Protein AF-A0A7S0M076-F1 (afdb_monomer_lite)

Sequence (117 aa):
MSSLTLKGEADPAGRFARTRRKDNRSEQKLCTSQLVAASRTPIVVTTEVSPIIEVLNMADYTHSVTSVVPVTEPIFQASPSSITIREFQPQTTIQVEILLRNNDNVARRVKILQPES

Organism: NCBI:txid233186

Foldseek 3Di:
DDDDDDDDDDDDDDDPPPPDPPPPPPPPPDDPVRVVVVPPDPPPPPVPPDDPPDDDDCVVPPPQPDWPDDPVDDQWDKVVPDDDDPPDDPPDDDDDDIDIDGPTPDDDDDDDDDDDD

Radius of gyration: 38.85 Å; chains: 1; bounding box: 90×46×102 Å

Structure (mmCIF, N/CA/C/O backbone):
data_AF-A0A7S0M076-F1
#
_entry.id   AF-A0A7S0M076-F1
#
loop_
_atom_site.group_PDB
_atom_site.id
_atom_site.type_symbol
_atom_site.label_atom_id
_atom_site.label_alt_id
_atom_site.label_comp_id
_atom_site.label_asym_id
_atom_site.label_entity_id
_atom_site.label_seq_id
_atom_site.pdbx_PDB_ins_code
_atom_site.Cartn_x
_atom_site.Cartn_y
_atom_site.Cartn_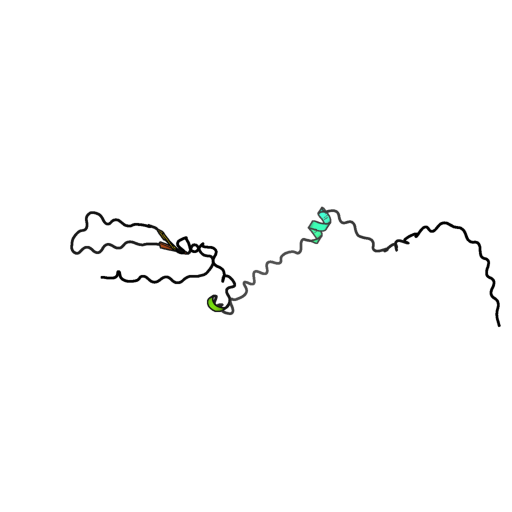z
_atom_site.occupancy
_atom_site.B_iso_or_equiv
_atom_site.auth_seq_id
_atom_site.auth_comp_id
_atom_site.auth_asym_id
_atom_site.auth_atom_id
_atom_site.pdbx_PDB_model_num
ATOM 1 N N . MET A 1 1 ? 63.904 6.483 -75.696 1.00 43.09 1 MET A N 1
ATOM 2 C CA . MET A 1 1 ? 64.743 5.398 -76.242 1.00 43.09 1 MET A CA 1
ATOM 3 C C . MET A 1 1 ? 64.848 4.304 -75.202 1.00 43.09 1 MET A C 1
ATOM 5 O O . MET A 1 1 ? 65.152 4.590 -74.053 1.00 43.09 1 MET A O 1
ATOM 9 N N . SER A 1 2 ? 64.471 3.099 -75.606 1.00 40.59 2 SER A N 1
ATOM 10 C CA . SER A 1 2 ? 64.303 1.905 -74.784 1.00 40.59 2 SER A CA 1
ATOM 11 C C . SER A 1 2 ? 65.634 1.303 -74.328 1.00 40.59 2 SER A C 1
ATOM 13 O O . SER A 1 2 ? 66.563 1.231 -75.123 1.00 40.59 2 SER A O 1
ATOM 15 N N . SER A 1 3 ? 65.680 0.734 -73.122 1.00 39.50 3 SER A N 1
ATOM 16 C CA . SER A 1 3 ? 66.241 -0.614 -72.958 1.00 39.50 3 SER A CA 1
ATOM 17 C C . SER A 1 3 ? 65.566 -1.317 -71.776 1.00 39.50 3 SER A C 1
ATOM 19 O O . SER A 1 3 ? 65.599 -0.852 -70.639 1.00 39.50 3 SER A O 1
ATOM 21 N N . LEU A 1 4 ? 64.865 -2.398 -72.110 1.00 41.50 4 LEU A N 1
ATOM 22 C CA . LEU A 1 4 ? 64.335 -3.416 -71.214 1.00 41.50 4 LEU A CA 1
ATOM 23 C C . LEU A 1 4 ? 65.387 -4.523 -71.156 1.00 41.50 4 LEU A C 1
ATOM 25 O O . LEU A 1 4 ? 65.764 -5.035 -72.208 1.00 41.50 4 LEU A O 1
ATOM 29 N N . THR A 1 5 ? 65.777 -4.947 -69.957 1.00 39.72 5 THR A N 1
ATOM 30 C CA . THR A 1 5 ? 66.433 -6.246 -69.773 1.00 39.72 5 THR A CA 1
ATOM 31 C C . THR A 1 5 ? 65.713 -6.990 -68.660 1.00 39.72 5 THR A C 1
ATOM 33 O O . THR A 1 5 ? 65.955 -6.771 -67.476 1.00 39.72 5 THR A O 1
ATOM 36 N N . LEU A 1 6 ? 64.786 -7.856 -69.067 1.00 41.91 6 LEU A N 1
ATOM 37 C CA . LEU A 1 6 ? 64.183 -8.883 -68.228 1.00 41.91 6 LEU A CA 1
ATOM 38 C C . LEU A 1 6 ? 65.147 -10.072 -68.169 1.00 41.91 6 LEU A C 1
ATOM 40 O O . LEU A 1 6 ? 65.449 -10.670 -69.200 1.00 41.91 6 LEU A O 1
ATOM 44 N N . LYS A 1 7 ? 65.595 -10.445 -66.968 1.00 39.56 7 LYS A N 1
ATOM 45 C CA . LYS A 1 7 ? 65.999 -11.824 -66.680 1.00 39.56 7 LYS A CA 1
ATOM 46 C C . LYS A 1 7 ? 64.915 -12.429 -65.806 1.00 39.56 7 LYS A C 1
ATOM 48 O O . LYS A 1 7 ? 64.757 -12.043 -64.652 1.00 39.56 7 LYS A O 1
ATOM 53 N N . GLY A 1 8 ? 64.127 -13.307 -66.413 1.00 43.91 8 GLY A N 1
ATOM 54 C CA . GLY A 1 8 ? 63.243 -14.198 -65.688 1.00 43.91 8 GLY A CA 1
ATOM 55 C C . GLY A 1 8 ? 64.049 -15.350 -65.108 1.00 43.91 8 GLY A C 1
ATOM 56 O O . GLY A 1 8 ? 64.889 -15.918 -65.798 1.00 43.91 8 GLY A O 1
ATOM 57 N N . GLU A 1 9 ? 63.742 -15.707 -63.870 1.00 34.38 9 GLU A N 1
ATOM 58 C CA . GLU A 1 9 ? 63.853 -17.082 -63.407 1.00 34.38 9 GLU A CA 1
ATOM 59 C C . GLU A 1 9 ? 62.637 -17.334 -62.518 1.00 34.38 9 GLU A C 1
ATOM 61 O O . GLU A 1 9 ? 62.405 -16.642 -61.525 1.00 34.38 9 GLU A O 1
ATOM 66 N N . ALA A 1 10 ? 61.776 -18.229 -62.993 1.00 46.75 10 ALA A N 1
ATOM 67 C CA . ALA A 1 10 ? 60.589 -18.675 -62.296 1.00 46.75 10 ALA A CA 1
ATOM 68 C C . ALA A 1 10 ? 61.005 -19.788 -61.338 1.00 46.75 10 ALA A C 1
ATOM 70 O O . ALA A 1 10 ? 61.480 -20.822 -61.796 1.00 46.75 10 ALA A O 1
ATOM 71 N N . ASP A 1 11 ? 60.777 -19.587 -60.041 1.00 47.72 11 ASP A N 1
ATOM 72 C CA . ASP A 1 11 ? 60.861 -20.661 -59.055 1.00 47.72 11 ASP A CA 1
ATOM 73 C C . ASP A 1 11 ? 59.469 -20.894 -58.430 1.00 47.72 11 ASP A C 1
ATOM 75 O O . ASP A 1 11 ? 58.846 -19.950 -57.921 1.00 47.72 11 ASP A O 1
ATOM 79 N N . PRO A 1 12 ? 58.916 -22.121 -58.511 1.00 55.38 12 PRO A N 1
ATOM 80 C CA . PRO A 1 12 ? 57.524 -22.409 -58.205 1.00 55.38 12 PRO A CA 1
ATOM 81 C C . PRO A 1 12 ? 57.366 -22.775 -56.729 1.00 55.38 12 PRO A C 1
ATOM 83 O O . P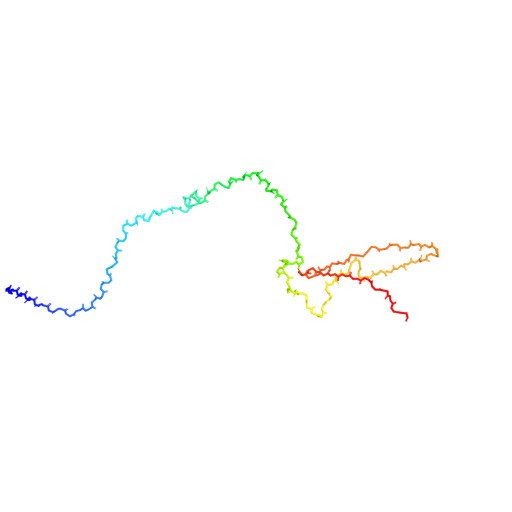RO A 1 12 ? 57.339 -23.940 -56.348 1.00 55.38 12 PRO A O 1
ATOM 86 N N . ALA A 1 13 ? 57.212 -21.777 -55.868 1.00 44.97 13 ALA A N 1
ATOM 87 C CA . ALA A 1 13 ? 56.697 -22.006 -54.523 1.00 44.97 13 ALA A CA 1
ATOM 88 C C . ALA A 1 13 ? 56.042 -20.733 -53.997 1.00 44.97 13 ALA A C 1
ATOM 90 O O . ALA A 1 13 ? 56.671 -19.896 -53.350 1.00 44.97 13 ALA A O 1
ATOM 91 N N . GLY A 1 14 ? 54.742 -20.600 -54.255 1.00 48.75 14 GLY A N 1
ATOM 92 C CA . GLY A 1 14 ? 53.899 -19.599 -53.616 1.00 48.75 14 GLY A CA 1
ATOM 93 C C . GLY A 1 14 ? 53.886 -19.791 -52.100 1.00 48.75 14 GLY A C 1
ATOM 94 O O . GLY A 1 14 ? 53.042 -20.497 -51.556 1.00 48.75 14 GLY A O 1
ATOM 95 N N . ARG A 1 15 ? 54.809 -19.135 -51.397 1.00 48.00 15 ARG A N 1
ATOM 96 C CA . ARG A 1 15 ? 54.669 -18.823 -49.977 1.00 48.00 15 ARG A CA 1
ATOM 97 C C . ARG A 1 15 ? 54.285 -17.358 -49.881 1.00 48.00 15 ARG A C 1
ATOM 99 O O . ARG A 1 15 ? 55.116 -16.476 -50.061 1.00 48.00 15 ARG A O 1
ATOM 106 N N . PHE A 1 16 ? 53.016 -17.105 -49.573 1.00 48.25 16 PHE A N 1
ATOM 107 C CA . PHE A 1 16 ? 52.556 -15.803 -49.104 1.00 48.25 16 PHE A CA 1
ATOM 108 C C . PHE A 1 16 ? 53.249 -15.490 -47.771 1.00 48.25 16 PHE A C 1
ATOM 110 O O . PHE A 1 16 ? 52.716 -15.747 -46.690 1.00 48.25 16 PHE A O 1
ATOM 117 N N . ALA A 1 17 ? 54.467 -14.960 -47.835 1.00 52.00 17 ALA A N 1
ATOM 118 C CA . ALA A 1 17 ? 55.133 -14.392 -46.682 1.00 52.00 17 ALA A CA 1
ATOM 119 C C . ALA A 1 17 ? 54.405 -13.089 -46.337 1.00 52.00 17 ALA A C 1
ATOM 121 O O . ALA A 1 17 ? 54.652 -12.042 -46.931 1.00 52.00 17 ALA A O 1
ATOM 122 N N . ARG A 1 18 ? 53.471 -13.152 -45.380 1.00 54.69 18 ARG A N 1
ATOM 123 C CA . ARG A 1 18 ? 52.974 -11.951 -44.706 1.00 54.69 18 ARG A CA 1
ATOM 124 C C . ARG A 1 18 ? 54.177 -11.279 -44.056 1.00 54.69 18 ARG A C 1
ATOM 126 O O . ARG A 1 18 ? 54.654 -11.731 -43.017 1.00 54.69 18 ARG A O 1
ATOM 133 N N . THR A 1 19 ? 54.676 -10.208 -44.657 1.00 53.78 19 THR A N 1
ATOM 134 C CA . THR A 1 19 ? 55.622 -9.323 -43.990 1.00 53.78 19 THR A CA 1
ATOM 135 C C . THR A 1 19 ? 54.869 -8.659 -42.838 1.00 53.78 19 THR A C 1
ATOM 137 O O . THR A 1 19 ? 54.085 -7.730 -43.024 1.00 53.78 19 THR A O 1
ATOM 140 N N . ARG A 1 20 ? 55.042 -9.172 -41.611 1.00 51.69 20 ARG A N 1
ATOM 141 C CA . ARG A 1 20 ? 54.662 -8.414 -40.413 1.00 51.69 20 ARG A CA 1
ATOM 142 C C . ARG A 1 20 ? 55.471 -7.122 -40.463 1.00 51.69 20 ARG A C 1
ATOM 144 O O . ARG A 1 20 ? 56.697 -7.170 -40.368 1.00 51.69 20 ARG A O 1
ATOM 151 N N . ARG A 1 21 ? 54.802 -5.976 -40.606 1.00 55.12 21 ARG A N 1
ATOM 152 C CA . ARG A 1 21 ? 55.430 -4.697 -40.270 1.00 55.12 21 ARG A CA 1
ATOM 153 C C . ARG A 1 21 ? 55.916 -4.813 -38.825 1.00 55.12 21 ARG A C 1
ATOM 155 O O . ARG A 1 21 ? 55.133 -5.134 -37.934 1.00 55.12 21 ARG A O 1
ATOM 162 N N . LYS A 1 22 ? 57.217 -4.619 -38.604 1.00 53.97 22 LYS A N 1
ATOM 163 C CA . LYS A 1 22 ? 57.744 -4.358 -37.265 1.00 53.97 22 LYS A CA 1
ATOM 164 C C . LYS A 1 22 ? 57.275 -2.955 -36.897 1.00 53.97 22 LYS A C 1
ATOM 166 O O . LYS A 1 22 ? 57.889 -1.977 -37.312 1.00 53.97 22 LYS A O 1
ATOM 171 N N . ASP A 1 23 ? 56.169 -2.862 -36.170 1.00 54.91 23 ASP A N 1
ATOM 172 C CA . ASP A 1 23 ? 55.851 -1.638 -35.449 1.00 54.91 23 ASP A CA 1
ATOM 173 C C . ASP A 1 23 ? 56.924 -1.462 -34.370 1.00 54.91 23 ASP A C 1
ATOM 175 O O . ASP A 1 23 ? 56.938 -2.161 -33.361 1.00 54.91 23 ASP A O 1
ATOM 179 N N . ASN A 1 24 ? 57.849 -0.525 -34.588 1.00 55.97 24 ASN A N 1
ATOM 180 C CA . ASN A 1 24 ? 58.804 -0.062 -33.578 1.00 55.97 24 ASN A CA 1
ATOM 181 C C . ASN A 1 24 ? 58.108 0.851 -32.551 1.00 55.97 24 ASN A C 1
ATOM 183 O O . ASN A 1 24 ? 58.629 1.898 -32.173 1.00 55.97 24 ASN A O 1
ATOM 187 N N . ARG A 1 25 ? 56.910 0.477 -32.0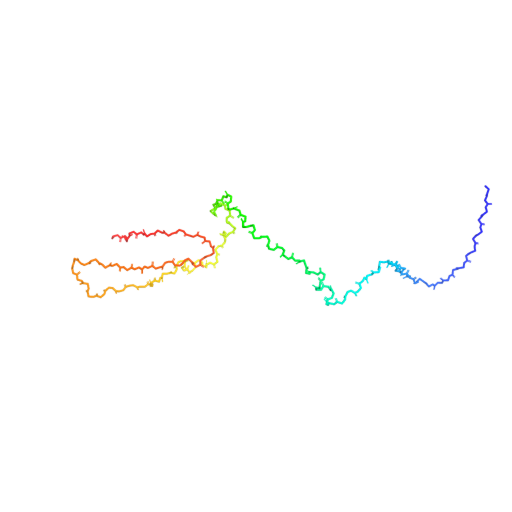97 1.00 58.91 25 ARG A N 1
ATOM 188 C CA . ARG A 1 25 ? 56.327 1.054 -30.892 1.00 58.91 25 ARG A CA 1
ATOM 189 C C . ARG A 1 25 ? 56.816 0.155 -29.769 1.00 58.91 25 ARG A C 1
ATOM 191 O O . ARG A 1 25 ? 56.394 -0.991 -29.667 1.00 58.91 25 ARG A O 1
ATOM 198 N N . SER A 1 26 ? 57.788 0.625 -28.995 1.00 57.81 26 SER A N 1
ATOM 199 C CA . SER A 1 26 ? 58.203 -0.060 -27.776 1.00 57.81 26 SER A CA 1
ATOM 200 C C . SER A 1 26 ? 56.995 -0.111 -26.842 1.00 57.81 26 SER A C 1
ATOM 202 O O . SER A 1 26 ? 56.737 0.844 -26.113 1.00 57.81 26 SER A O 1
ATOM 204 N N . GLU A 1 27 ? 56.210 -1.184 -26.913 1.00 62.25 27 GLU A N 1
ATOM 205 C CA . GLU A 1 27 ? 55.204 -1.498 -25.908 1.00 62.25 27 GLU A CA 1
ATOM 206 C C . GLU A 1 27 ? 55.954 -1.647 -24.588 1.00 62.25 27 GLU A C 1
ATOM 208 O O . GLU A 1 27 ? 56.633 -2.648 -24.343 1.00 62.25 27 GLU A O 1
ATOM 213 N N . GLN A 1 28 ? 55.909 -0.604 -23.761 1.00 67.31 28 GLN A N 1
ATOM 214 C CA . GLN A 1 28 ? 56.413 -0.678 -22.403 1.00 67.31 28 GLN A CA 1
ATOM 215 C C . GLN A 1 28 ? 55.577 -1.734 -21.684 1.00 67.31 28 GLN A C 1
ATOM 217 O O . GLN A 1 28 ? 54.426 -1.500 -21.322 1.00 67.31 28 GLN A O 1
ATOM 222 N N . LYS A 1 29 ? 56.149 -2.930 -21.527 1.00 71.56 29 LYS A N 1
ATOM 223 C CA . LYS A 1 29 ? 55.553 -4.006 -20.741 1.00 71.56 29 LYS A CA 1
ATOM 224 C C . LYS A 1 29 ? 55.619 -3.591 -19.281 1.00 71.56 29 LYS A C 1
ATOM 226 O O . LYS A 1 29 ? 56.616 -3.829 -18.605 1.00 71.56 29 LYS A O 1
ATOM 231 N N . LEU A 1 30 ? 54.576 -2.914 -18.825 1.00 76.88 30 LEU A N 1
ATOM 232 C CA . LEU A 1 30 ? 54.418 -2.590 -17.421 1.00 76.88 30 LEU A CA 1
ATOM 233 C C . LEU A 1 30 ? 54.060 -3.872 -16.676 1.00 76.88 30 LEU A C 1
ATOM 235 O O . LEU A 1 30 ? 53.172 -4.624 -17.082 1.00 76.88 30 LEU A O 1
ATOM 239 N N . CYS A 1 31 ? 54.758 -4.119 -15.575 1.00 81.50 31 CYS A N 1
ATOM 240 C CA . CYS A 1 31 ? 54.320 -5.125 -14.620 1.00 81.50 31 CYS A CA 1
ATOM 241 C C . CYS A 1 31 ? 52.973 -4.692 -14.021 1.00 81.50 31 CYS A C 1
ATOM 243 O O . CYS A 1 31 ? 52.694 -3.497 -13.903 1.00 81.50 31 CYS A O 1
ATOM 245 N N . THR A 1 32 ? 52.147 -5.648 -13.593 1.00 75.69 32 THR A N 1
ATOM 246 C CA . THR A 1 32 ? 50.846 -5.398 -12.952 1.00 75.69 32 THR A CA 1
ATOM 247 C C . THR A 1 32 ? 50.940 -4.357 -11.831 1.00 75.69 32 THR A C 1
ATOM 249 O O . THR A 1 32 ? 50.068 -3.501 -11.716 1.00 75.69 32 THR A O 1
ATOM 252 N N . SER A 1 33 ? 52.031 -4.357 -11.056 1.00 80.69 33 SER A N 1
ATOM 253 C CA . SER A 1 33 ? 52.279 -3.358 -10.006 1.00 80.69 33 SER A CA 1
ATOM 254 C C . SER A 1 33 ? 52.451 -1.932 -10.546 1.00 80.69 33 SER A C 1
ATOM 256 O O . SER A 1 33 ? 51.964 -0.982 -9.938 1.00 80.69 33 SER A O 1
ATOM 258 N N . GLN A 1 34 ? 53.097 -1.773 -11.702 1.00 80.19 34 GLN A N 1
ATOM 259 C CA . GLN A 1 34 ? 53.309 -0.481 -12.357 1.00 80.19 34 GLN A CA 1
ATOM 260 C C . GLN A 1 34 ? 52.032 0.021 -13.039 1.00 80.19 34 GLN A C 1
ATOM 262 O O . GLN A 1 34 ? 51.761 1.217 -13.014 1.00 80.19 34 GLN A O 1
ATOM 267 N N . LEU A 1 35 ? 51.220 -0.885 -13.591 1.00 76.25 35 LEU A N 1
ATOM 268 C CA . LEU A 1 35 ? 49.927 -0.545 -14.186 1.00 76.25 35 LEU A CA 1
ATOM 269 C C . LEU A 1 35 ? 48.940 -0.060 -13.113 1.00 76.25 35 LEU A C 1
ATOM 271 O O . LEU A 1 35 ? 48.300 0.969 -13.296 1.00 76.25 35 LEU A O 1
ATOM 275 N N . VAL A 1 36 ? 48.903 -0.730 -11.955 1.00 76.50 36 VAL A N 1
ATOM 276 C CA . VAL A 1 36 ? 48.108 -0.302 -10.789 1.00 76.50 36 VAL A CA 1
ATOM 277 C C . VAL A 1 36 ? 48.602 1.031 -10.222 1.00 76.50 36 VAL A C 1
ATOM 279 O O . VAL A 1 36 ? 47.796 1.843 -9.777 1.00 76.50 36 VAL A O 1
ATOM 282 N N . ALA A 1 37 ? 49.914 1.279 -10.221 1.00 74.44 37 ALA A N 1
ATOM 283 C CA . ALA A 1 37 ? 50.458 2.567 -9.797 1.00 74.44 37 ALA A CA 1
ATOM 284 C C . ALA A 1 37 ? 50.085 3.695 -10.775 1.00 74.44 37 ALA A C 1
ATOM 286 O O . ALA A 1 37 ? 49.718 4.779 -10.334 1.00 74.44 37 ALA A O 1
ATOM 287 N N . ALA A 1 38 ? 50.119 3.428 -12.084 1.00 73.06 38 ALA A N 1
ATOM 288 C CA . ALA A 1 38 ? 49.747 4.386 -13.123 1.00 73.06 38 ALA A CA 1
ATOM 289 C C . ALA A 1 38 ? 48.232 4.655 -13.194 1.00 73.06 38 ALA A C 1
ATOM 291 O O . ALA A 1 38 ? 47.825 5.749 -13.570 1.00 73.06 38 ALA A O 1
ATOM 292 N N . SER A 1 39 ? 47.390 3.686 -12.814 1.00 66.00 39 SER A N 1
ATOM 293 C CA . SER A 1 39 ? 45.928 3.836 -12.791 1.00 66.00 39 SER A CA 1
ATOM 294 C C . SER A 1 39 ? 45.400 4.539 -11.538 1.00 66.00 39 SER A C 1
ATOM 296 O O . SER A 1 39 ? 44.199 4.781 -11.435 1.00 66.00 39 SER A O 1
ATOM 298 N N . ARG A 1 40 ? 46.264 4.848 -10.564 1.00 65.56 40 ARG A N 1
ATOM 299 C CA . ARG A 1 40 ? 45.909 5.668 -9.403 1.00 65.56 40 ARG A CA 1
ATOM 300 C C . ARG A 1 40 ? 45.944 7.132 -9.811 1.00 65.56 40 ARG A C 1
ATOM 302 O O . ARG A 1 40 ? 46.872 7.862 -9.472 1.00 65.56 40 ARG A O 1
ATOM 309 N N . THR A 1 41 ? 44.916 7.581 -10.519 1.00 65.25 41 THR A N 1
ATOM 310 C CA . THR A 1 41 ? 44.580 8.998 -10.437 1.00 65.25 41 THR A CA 1
ATOM 311 C C . THR A 1 41 ? 44.187 9.266 -8.984 1.00 65.25 41 THR A C 1
ATOM 313 O O . THR A 1 41 ? 43.373 8.521 -8.428 1.00 65.25 41 THR A O 1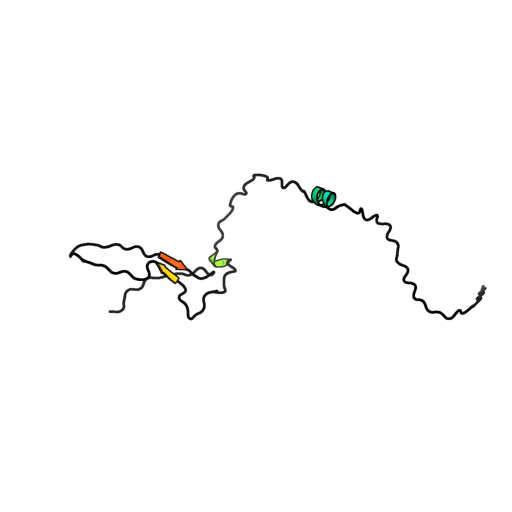
ATOM 316 N N . PRO A 1 42 ? 44.778 10.265 -8.306 1.00 61.03 42 PRO A N 1
ATOM 317 C CA . PRO A 1 42 ? 44.189 10.719 -7.064 1.00 61.03 42 PRO A CA 1
ATOM 318 C C . PRO A 1 42 ? 42.777 11.164 -7.431 1.00 61.03 42 PRO A C 1
ATOM 320 O O . PRO A 1 42 ? 42.599 12.089 -8.225 1.00 61.03 42 PRO A O 1
ATOM 323 N N . ILE A 1 43 ? 41.768 10.478 -6.896 1.00 62.09 43 ILE A N 1
ATOM 324 C CA . ILE A 1 43 ? 40.449 11.081 -6.794 1.00 62.09 43 ILE A CA 1
ATOM 325 C C . ILE A 1 43 ? 40.693 12.252 -5.854 1.00 62.09 43 ILE A C 1
ATOM 327 O O . ILE A 1 43 ? 40.776 12.082 -4.639 1.00 62.09 43 ILE A O 1
ATOM 331 N N . VAL A 1 44 ? 40.936 13.429 -6.427 1.00 59.91 44 VAL A N 1
ATOM 332 C CA . VAL A 1 44 ? 40.849 14.668 -5.678 1.00 59.91 44 VAL A CA 1
ATOM 333 C C . VAL A 1 44 ? 39.382 14.729 -5.306 1.00 59.91 44 VAL A C 1
ATOM 335 O O . VAL A 1 44 ? 38.537 15.078 -6.125 1.00 59.91 44 VAL A O 1
ATOM 338 N N . VAL A 1 45 ? 39.065 14.271 -4.097 1.00 61.78 45 VAL A N 1
ATOM 339 C CA . VAL A 1 45 ? 37.773 14.534 -3.484 1.00 61.78 45 VAL A CA 1
ATOM 340 C C . VAL A 1 45 ? 37.798 16.025 -3.196 1.00 61.78 45 VAL A C 1
ATOM 342 O O . VAL A 1 45 ? 38.170 16.469 -2.115 1.00 61.78 45 VAL A O 1
ATOM 345 N N . THR A 1 46 ? 37.512 16.822 -4.222 1.00 60.00 46 THR A N 1
ATOM 346 C CA . THR A 1 46 ? 37.087 18.194 -4.028 1.00 60.00 46 THR A CA 1
ATOM 347 C C . THR A 1 46 ? 35.785 18.066 -3.256 1.00 60.00 46 THR A C 1
ATOM 349 O O . THR A 1 46 ? 34.769 17.661 -3.819 1.00 60.00 46 THR A O 1
ATOM 352 N N . THR A 1 47 ? 35.820 18.335 -1.953 1.00 60.88 47 THR A N 1
ATOM 353 C CA . THR A 1 47 ? 34.645 18.425 -1.071 1.00 60.88 47 THR A CA 1
ATOM 354 C C . THR A 1 47 ? 33.793 19.653 -1.432 1.00 60.88 47 THR A C 1
ATOM 356 O O . THR A 1 47 ? 33.284 20.359 -0.574 1.00 60.88 47 THR A O 1
ATOM 359 N N . GLU A 1 48 ? 33.661 19.942 -2.721 1.00 65.75 48 GLU A N 1
ATOM 360 C CA . GLU A 1 48 ? 32.761 20.935 -3.272 1.00 65.75 48 GLU A CA 1
ATOM 361 C C . GLU A 1 48 ? 31.441 20.190 -3.464 1.00 65.75 48 GLU A C 1
ATOM 363 O O . GLU A 1 48 ? 31.163 19.615 -4.520 1.00 65.75 48 GLU A O 1
ATOM 368 N N . VAL A 1 49 ? 30.660 20.087 -2.385 1.00 71.25 49 VAL A N 1
ATOM 369 C CA . VAL A 1 49 ? 29.293 19.572 -2.474 1.00 71.25 49 VAL A CA 1
ATOM 370 C C . VAL A 1 49 ? 28.559 20.494 -3.440 1.00 71.25 49 VAL A C 1
ATOM 372 O O . VAL A 1 49 ? 28.301 21.654 -3.126 1.00 71.25 49 VAL A O 1
ATOM 375 N N . SER A 1 50 ? 28.291 20.002 -4.650 1.00 76.62 50 SER A N 1
ATOM 376 C CA . SER A 1 50 ? 27.610 20.790 -5.672 1.00 76.62 50 SER A CA 1
ATOM 377 C C . SER A 1 50 ? 26.238 21.211 -5.137 1.00 76.62 50 SER A C 1
ATOM 379 O O . SER A 1 50 ? 25.514 20.357 -4.613 1.00 76.62 50 SER A O 1
ATOM 381 N N . PRO A 1 51 ? 25.871 22.501 -5.221 1.00 80.81 51 PRO A N 1
ATOM 382 C CA . PRO A 1 51 ? 24.591 22.956 -4.705 1.00 80.81 51 PRO A CA 1
ATOM 383 C C . PRO A 1 51 ? 23.454 22.301 -5.495 1.00 80.81 51 PRO A C 1
ATOM 385 O O . PRO A 1 51 ? 23.528 22.174 -6.717 1.00 80.81 51 PRO A O 1
ATOM 388 N N . ILE A 1 52 ? 22.393 21.888 -4.799 1.00 85.12 52 ILE A N 1
ATOM 389 C CA . ILE A 1 52 ? 21.162 21.409 -5.439 1.00 85.12 52 ILE A CA 1
ATOM 390 C C . ILE A 1 52 ? 20.522 22.614 -6.140 1.00 85.12 52 ILE A C 1
ATOM 392 O O . ILE A 1 52 ? 20.069 23.541 -5.473 1.00 85.12 52 ILE A O 1
ATOM 396 N N . ILE A 1 53 ? 20.529 22.618 -7.475 1.00 85.50 53 ILE A N 1
ATOM 397 C CA . ILE A 1 53 ? 20.068 23.756 -8.292 1.00 85.50 53 ILE A CA 1
ATOM 398 C C . ILE A 1 53 ? 18.537 23.763 -8.401 1.00 85.50 53 ILE A C 1
ATOM 400 O O . ILE A 1 53 ? 17.916 24.818 -8.314 1.00 85.50 53 ILE A O 1
ATOM 404 N N . GLU A 1 54 ? 17.922 22.586 -8.548 1.00 84.56 54 GLU A N 1
ATOM 405 C CA . GLU A 1 54 ? 16.472 22.421 -8.664 1.00 84.56 54 GLU A CA 1
ATOM 406 C C . GLU A 1 54 ? 16.018 21.013 -8.248 1.00 84.56 54 GLU A C 1
ATOM 408 O O . GLU A 1 54 ? 16.809 20.067 -8.212 1.00 84.56 54 GLU A O 1
ATOM 413 N N . VAL A 1 55 ? 14.730 20.875 -7.915 1.00 84.44 55 VAL A N 1
ATOM 414 C CA . VAL A 1 55 ? 14.103 19.586 -7.587 1.00 84.44 55 VAL A CA 1
ATOM 415 C C . VAL A 1 55 ? 13.483 19.002 -8.855 1.00 84.44 55 VAL A C 1
ATOM 417 O O . VAL A 1 55 ? 12.629 19.630 -9.476 1.00 84.44 55 VAL A O 1
ATOM 420 N N . LEU A 1 56 ? 13.880 17.782 -9.222 1.00 82.38 56 LEU A N 1
ATOM 421 C CA . LEU A 1 56 ? 13.333 17.075 -10.380 1.00 82.38 56 LEU A CA 1
ATOM 422 C C . LEU A 1 56 ? 11.983 16.425 -10.040 1.00 82.38 56 LEU A C 1
ATOM 424 O O . LEU A 1 56 ? 11.887 15.633 -9.099 1.00 82.38 56 LEU A O 1
ATOM 428 N N . ASN A 1 57 ? 10.945 16.702 -10.834 1.00 81.12 57 ASN A N 1
ATOM 429 C CA . ASN A 1 57 ? 9.670 16.000 -10.705 1.00 81.12 57 ASN A CA 1
ATOM 430 C C . ASN A 1 57 ? 9.782 14.573 -11.254 1.00 81.12 57 ASN A C 1
ATOM 432 O O . ASN A 1 57 ? 9.667 14.344 -12.456 1.00 81.12 57 ASN A O 1
ATOM 436 N N . MET A 1 58 ? 9.942 13.582 -10.379 1.00 76.75 58 MET A N 1
ATOM 437 C CA . MET A 1 58 ? 10.093 12.200 -10.833 1.00 76.75 58 MET A CA 1
ATOM 438 C C . MET A 1 58 ? 8.872 11.616 -11.549 1.00 76.75 58 MET A C 1
ATOM 440 O O . MET A 1 58 ? 9.018 10.592 -12.214 1.00 76.75 58 MET A O 1
ATOM 444 N N . ALA A 1 59 ? 7.695 12.243 -11.457 1.00 71.56 59 ALA A N 1
ATOM 445 C CA . ALA A 1 59 ? 6.534 11.809 -12.230 1.00 71.56 59 ALA A CA 1
ATOM 446 C C . ALA A 1 59 ? 6.765 11.927 -13.747 1.00 71.56 59 ALA A C 1
ATOM 448 O O . ALA A 1 59 ? 6.268 11.088 -14.493 1.00 71.56 59 ALA A O 1
ATOM 449 N N . ASP A 1 60 ? 7.554 12.914 -14.181 1.00 75.19 60 ASP A N 1
ATOM 450 C CA . ASP A 1 60 ? 7.759 13.219 -15.602 1.00 75.19 60 ASP A CA 1
ATOM 451 C C . ASP A 1 60 ? 9.002 12.518 -16.183 1.00 75.19 60 ASP A C 1
ATOM 453 O O . ASP A 1 60 ? 9.100 12.324 -17.392 1.00 75.19 60 ASP A O 1
ATOM 457 N N . TYR A 1 61 ? 9.946 12.112 -15.323 1.00 74.88 61 TYR A N 1
ATOM 458 C CA . TYR A 1 61 ? 11.282 11.650 -15.731 1.00 74.88 61 TYR A CA 1
ATOM 459 C C . TYR A 1 61 ? 11.647 10.236 -15.258 1.00 74.88 61 TYR A C 1
ATOM 461 O O . TYR A 1 61 ? 12.771 9.783 -15.473 1.00 74.88 61 TYR A O 1
ATOM 469 N N . THR A 1 62 ? 10.743 9.515 -14.590 1.00 77.88 62 THR A N 1
ATOM 470 C CA . THR A 1 62 ? 11.037 8.144 -14.153 1.00 77.88 62 THR A CA 1
ATOM 471 C C . THR A 1 62 ? 11.028 7.161 -15.325 1.00 77.88 62 THR A C 1
ATOM 473 O O . THR A 1 62 ? 10.073 7.079 -16.093 1.00 77.88 62 THR A O 1
ATOM 476 N N . HIS A 1 63 ? 12.083 6.352 -15.431 1.00 79.00 63 HIS A N 1
ATOM 477 C CA . HIS A 1 63 ? 12.131 5.212 -16.352 1.00 79.00 63 HIS A CA 1
ATOM 478 C C . HIS A 1 63 ? 11.496 3.942 -15.761 1.00 79.00 63 HIS A C 1
ATOM 480 O O . HIS A 1 63 ? 11.358 2.938 -16.460 1.00 79.00 63 HIS A O 1
ATOM 486 N N . SER A 1 64 ? 11.081 3.969 -14.489 1.00 80.06 64 SER A N 1
ATOM 487 C CA . SER A 1 64 ? 10.366 2.866 -13.839 1.00 80.06 64 SER A CA 1
ATOM 488 C C . SER A 1 64 ? 8.896 2.873 -14.260 1.00 80.06 64 SER A C 1
ATOM 490 O O . SER A 1 64 ? 8.022 3.253 -13.485 1.00 80.06 64 SER A O 1
ATOM 492 N N . VAL A 1 65 ? 8.634 2.487 -15.509 1.00 83.56 65 VAL A N 1
ATOM 493 C CA . VAL A 1 65 ? 7.280 2.362 -16.084 1.00 83.56 65 VAL A CA 1
ATOM 494 C C . VAL A 1 65 ? 6.754 0.926 -16.065 1.00 83.56 65 VAL A C 1
ATOM 496 O O . VAL A 1 65 ? 5.545 0.710 -16.139 1.00 83.56 65 VAL A O 1
ATOM 499 N N . THR A 1 66 ? 7.644 -0.059 -15.938 1.00 88.81 66 THR A N 1
ATOM 500 C CA . THR A 1 66 ? 7.287 -1.480 -15.970 1.00 88.81 66 THR A CA 1
ATOM 501 C C . THR A 1 66 ? 7.195 -2.038 -14.563 1.00 88.81 66 THR A C 1
ATOM 503 O O . THR A 1 66 ? 8.201 -2.077 -13.855 1.00 88.81 66 THR A O 1
ATOM 506 N N . SER A 1 67 ? 6.004 -2.516 -14.206 1.00 91.50 67 SER A N 1
ATOM 507 C CA . SER A 1 67 ? 5.752 -3.180 -12.930 1.00 91.50 67 SER A CA 1
ATOM 508 C C . SER A 1 67 ? 6.430 -4.543 -12.852 1.00 91.50 67 SER A C 1
ATOM 510 O O . SER A 1 67 ? 6.418 -5.305 -13.819 1.00 91.50 67 SER A O 1
ATOM 512 N N . VAL A 1 68 ? 6.988 -4.851 -11.685 1.00 94.19 68 VAL A N 1
ATOM 513 C CA . VAL A 1 68 ? 7.585 -6.160 -11.375 1.00 94.19 68 VAL A CA 1
ATOM 514 C C . VAL A 1 68 ? 6.606 -7.106 -10.684 1.00 94.19 68 VAL A C 1
ATOM 516 O O . VAL A 1 68 ? 6.845 -8.310 -10.655 1.00 94.19 68 VAL A O 1
ATOM 519 N N . VAL A 1 69 ? 5.508 -6.577 -10.138 1.00 94.69 69 VAL A N 1
ATOM 520 C CA . VAL A 1 69 ? 4.505 -7.363 -9.411 1.00 94.69 69 VAL A CA 1
ATOM 521 C C . VAL A 1 69 ? 3.541 -8.022 -10.408 1.00 94.69 69 VAL A C 1
ATOM 523 O O . VAL A 1 69 ? 2.936 -7.314 -11.221 1.00 94.69 69 VAL A O 1
ATOM 526 N N . PRO A 1 70 ? 3.359 -9.356 -10.366 1.00 94.81 70 PRO A N 1
ATOM 527 C CA . PRO A 1 70 ? 2.367 -10.044 -11.186 1.00 94.81 70 PRO A CA 1
ATOM 528 C C . PRO A 1 70 ? 0.940 -9.559 -10.908 1.00 94.81 70 PRO A C 1
ATOM 530 O O . PRO A 1 70 ? 0.583 -9.253 -9.776 1.00 94.81 70 PRO A O 1
ATOM 533 N N . VAL A 1 71 ? 0.075 -9.583 -11.926 1.00 91.31 71 VAL A N 1
ATOM 534 C CA . VAL A 1 71 ? -1.342 -9.169 -11.798 1.00 91.31 71 VAL A CA 1
ATOM 535 C C . VAL A 1 71 ? -2.116 -10.021 -10.782 1.00 91.31 71 VAL A C 1
ATOM 537 O O . VAL A 1 71 ? -3.103 -9.569 -10.210 1.00 91.31 71 VAL A O 1
ATOM 540 N N . THR A 1 72 ? -1.674 -11.256 -10.550 1.00 95.75 72 THR A N 1
ATOM 541 C CA . THR A 1 72 ? -2.277 -12.189 -9.590 1.00 95.75 72 THR A CA 1
ATOM 542 C C . THR A 1 72 ? -1.939 -11.873 -8.135 1.00 95.75 72 THR A C 1
ATOM 544 O O . THR A 1 72 ? -2.516 -12.484 -7.239 1.00 95.75 72 THR A O 1
ATOM 547 N N . GLU A 1 73 ? -1.000 -10.960 -7.886 1.00 93.31 73 GLU A N 1
ATOM 548 C CA . GLU A 1 73 ? -0.486 -10.649 -6.557 1.00 93.31 73 GLU A CA 1
ATOM 549 C C . GLU A 1 73 ? -0.853 -9.223 -6.120 1.00 93.31 73 GLU A C 1
ATOM 551 O O . GLU A 1 73 ? -0.984 -8.313 -6.945 1.00 93.31 73 GLU A O 1
ATOM 556 N N . PRO A 1 74 ? -1.023 -8.988 -4.806 1.00 92.69 74 PRO A N 1
ATOM 557 C CA . PRO A 1 74 ? -1.317 -7.659 -4.300 1.00 92.69 74 PRO A CA 1
ATOM 558 C C . PRO A 1 74 ? -0.104 -6.729 -4.444 1.00 92.69 74 PRO A C 1
ATOM 560 O O . PRO A 1 74 ? 0.987 -7.002 -3.944 1.00 92.69 74 PRO A O 1
ATOM 563 N N . ILE A 1 75 ? -0.328 -5.566 -5.061 1.00 94.88 75 ILE A N 1
ATOM 564 C CA . ILE A 1 75 ? 0.692 -4.516 -5.236 1.00 94.88 75 ILE A CA 1
ATOM 565 C C . ILE A 1 75 ? 1.129 -3.914 -3.893 1.00 94.88 75 ILE A C 1
ATOM 567 O O . ILE A 1 75 ? 2.289 -3.537 -3.727 1.00 94.88 75 ILE A O 1
ATOM 571 N N . PHE A 1 76 ? 0.208 -3.825 -2.930 1.00 95.56 76 PHE A N 1
ATOM 572 C CA . PHE A 1 76 ? 0.486 -3.312 -1.593 1.00 95.56 76 PHE A CA 1
ATOM 573 C C . PHE A 1 76 ? 0.377 -4.415 -0.547 1.00 95.56 76 PHE A C 1
ATOM 575 O O . PHE A 1 76 ? -0.636 -5.108 -0.471 1.00 95.56 76 PHE A O 1
ATOM 582 N N . GLN A 1 77 ? 1.393 -4.525 0.303 1.00 95.06 77 GLN A N 1
ATOM 583 C CA . GLN A 1 77 ? 1.382 -5.397 1.470 1.00 95.06 77 GLN A CA 1
ATOM 584 C C . GLN A 1 77 ? 1.024 -4.596 2.722 1.00 95.06 77 GLN A C 1
ATOM 586 O O . GLN A 1 77 ? 1.730 -3.654 3.089 1.00 95.06 77 GLN A O 1
ATOM 591 N N . ALA A 1 78 ? -0.070 -4.981 3.380 1.00 95.31 78 ALA A N 1
ATOM 592 C CA . ALA A 1 78 ? -0.499 -4.389 4.641 1.00 95.31 78 ALA A CA 1
ATOM 593 C C . ALA A 1 78 ? 0.210 -5.040 5.837 1.00 95.31 78 ALA A C 1
ATOM 595 O O . ALA A 1 78 ? 0.337 -6.265 5.900 1.00 95.31 78 ALA A O 1
ATOM 596 N N . SER A 1 79 ? 0.632 -4.221 6.799 1.00 95.81 79 SER A N 1
ATOM 597 C CA . SER A 1 79 ? 1.197 -4.668 8.071 1.00 95.81 79 SER A CA 1
ATOM 598 C C . SER A 1 79 ? 0.654 -3.813 9.224 1.00 95.81 79 SER A C 1
ATOM 600 O O . SER A 1 79 ? 0.968 -2.623 9.273 1.00 95.81 79 SER A O 1
ATOM 602 N N . PRO A 1 80 ? -0.120 -4.388 10.162 1.00 96.00 80 PRO A N 1
ATOM 603 C CA . PRO A 1 80 ? -0.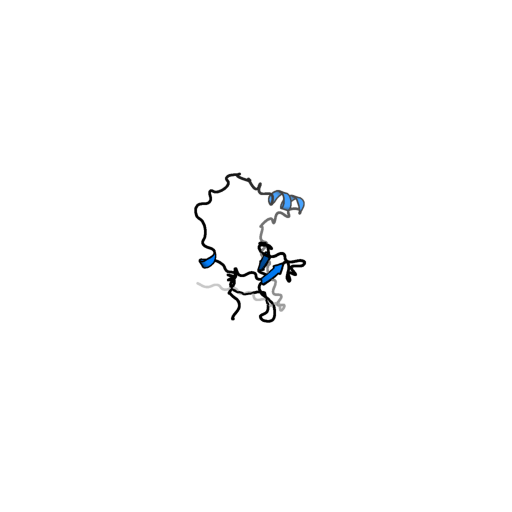621 -5.766 10.156 1.00 96.00 80 PRO A CA 1
ATOM 604 C C . PRO A 1 80 ? -1.649 -5.999 9.034 1.00 96.00 80 PRO A C 1
ATOM 606 O O . PRO A 1 80 ? -2.351 -5.082 8.617 1.00 96.00 80 PRO A O 1
ATOM 609 N N . SER A 1 81 ? -1.753 -7.237 8.545 1.00 93.00 81 SER A N 1
ATOM 610 C CA . SER A 1 81 ? -2.711 -7.601 7.487 1.00 93.00 81 SER A CA 1
ATOM 611 C C . SER A 1 81 ? -4.142 -7.789 7.996 1.00 93.00 81 SER A C 1
ATOM 613 O O . SER A 1 81 ? -5.089 -7.718 7.219 1.00 93.00 81 SER A O 1
ATOM 615 N N . SER A 1 82 ? -4.312 -8.029 9.298 1.00 93.81 82 SER A N 1
ATOM 616 C CA . SER A 1 82 ? -5.615 -8.130 9.951 1.00 93.81 82 SER A CA 1
ATOM 617 C C . SER A 1 82 ? -5.545 -7.544 11.354 1.00 93.81 82 SER A C 1
ATOM 619 O O . SER A 1 82 ? -4.517 -7.627 12.028 1.00 93.81 82 SER A O 1
ATOM 621 N N . ILE A 1 83 ? -6.647 -6.935 11.785 1.00 93.00 83 ILE A N 1
ATOM 622 C CA . ILE A 1 83 ? -6.778 -6.317 13.101 1.00 93.00 83 ILE A CA 1
ATOM 623 C C . ILE A 1 83 ? -8.028 -6.888 13.750 1.00 93.00 83 ILE A C 1
ATOM 625 O O . ILE A 1 83 ? -9.099 -6.908 13.151 1.00 93.00 83 ILE A O 1
ATOM 629 N N . THR A 1 84 ? -7.889 -7.353 14.988 1.00 94.38 84 THR A N 1
ATOM 630 C CA . THR A 1 84 ? -9.017 -7.773 15.821 1.00 94.38 84 THR A CA 1
ATOM 631 C C . THR A 1 84 ? -9.056 -6.891 17.053 1.00 94.38 84 THR A C 1
ATOM 633 O O . THR A 1 84 ? -8.132 -6.914 17.863 1.00 94.38 84 THR A O 1
ATOM 636 N N . ILE A 1 85 ? -10.135 -6.131 17.203 1.00 92.50 85 ILE A N 1
ATOM 637 C CA . ILE A 1 85 ? -10.389 -5.340 18.403 1.00 92.50 85 ILE A CA 1
ATOM 638 C C . ILE A 1 85 ? -11.133 -6.236 19.392 1.00 92.50 85 ILE A C 1
ATOM 640 O O . ILE A 1 85 ? -12.255 -6.663 19.127 1.00 92.50 85 ILE A O 1
ATOM 644 N N . ARG A 1 86 ? -10.493 -6.551 20.520 1.00 92.88 86 ARG A N 1
ATOM 645 C CA . ARG A 1 86 ? -11.113 -7.293 21.627 1.00 92.88 86 ARG A CA 1
ATOM 646 C C . ARG A 1 86 ? -11.600 -6.312 22.688 1.00 92.88 86 ARG A C 1
ATOM 648 O O . ARG A 1 86 ? -11.041 -5.229 22.811 1.00 92.88 86 ARG A O 1
ATOM 655 N N . GLU A 1 87 ? -12.626 -6.715 23.436 1.00 90.38 87 GLU A N 1
ATOM 656 C CA . GLU A 1 87 ? -13.113 -5.978 24.616 1.00 90.38 87 GLU A CA 1
ATOM 657 C C . GLU A 1 87 ? -13.492 -4.517 24.325 1.00 90.38 87 GLU A C 1
ATOM 659 O O . GLU A 1 87 ? -13.194 -3.608 25.097 1.00 90.38 87 GLU A O 1
ATOM 664 N N . PHE A 1 88 ? -14.170 -4.287 23.197 1.00 90.12 88 PHE A N 1
ATOM 665 C CA . PHE A 1 88 ? -14.646 -2.957 22.832 1.00 90.12 88 PHE A CA 1
ATOM 666 C C . PHE A 1 88 ? -15.541 -2.365 23.930 1.00 90.12 88 PHE A C 1
ATOM 668 O O . PHE A 1 88 ? -16.541 -2.970 24.323 1.00 90.12 88 PHE A O 1
ATOM 675 N N . GLN A 1 89 ? -15.191 -1.162 24.383 1.00 93.38 89 GLN A N 1
ATOM 676 C CA . GLN A 1 89 ? -15.982 -0.388 25.332 1.00 93.38 89 GLN A CA 1
ATOM 677 C C . GLN A 1 89 ? -16.731 0.734 24.604 1.00 93.38 89 GLN A C 1
ATOM 679 O O . GLN A 1 89 ? -16.136 1.421 23.764 1.00 93.38 89 GLN A O 1
ATOM 684 N N . PRO A 1 90 ? -18.018 0.970 24.924 1.00 92.94 90 PRO A N 1
ATOM 685 C CA . PRO A 1 90 ? -18.766 2.088 24.366 1.00 92.94 90 PRO A CA 1
ATOM 686 C C . PRO A 1 90 ? -18.037 3.420 24.563 1.00 92.94 90 PRO A C 1
ATOM 688 O O . PRO A 1 90 ? -17.343 3.621 25.557 1.00 92.94 90 PRO A O 1
ATOM 691 N N . GLN A 1 91 ? -18.212 4.337 23.608 1.00 92.25 91 GLN A N 1
ATOM 692 C CA . GLN A 1 91 ? -17.642 5.693 23.651 1.00 92.25 91 GLN A CA 1
ATOM 693 C C . GLN A 1 91 ? -16.101 5.750 23.698 1.00 92.25 91 GLN A C 1
ATOM 695 O O . GLN A 1 91 ? -15.536 6.802 23.989 1.00 92.25 91 GLN A O 1
ATOM 700 N N . THR A 1 92 ? -15.414 4.652 23.365 1.00 92.44 92 THR A N 1
ATOM 701 C CA . THR A 1 92 ? -13.949 4.607 23.294 1.00 92.44 92 THR A CA 1
ATOM 702 C C . THR A 1 92 ? -13.479 4.636 21.844 1.00 92.44 92 THR A C 1
ATOM 704 O O . THR A 1 92 ? -13.896 3.818 21.024 1.00 92.44 92 THR A O 1
ATOM 707 N N . THR A 1 93 ? -12.576 5.564 21.525 1.00 92.25 93 THR A N 1
ATOM 708 C CA . THR A 1 93 ? -11.926 5.632 20.212 1.00 92.25 93 THR A CA 1
ATOM 709 C C . THR A 1 93 ? -10.675 4.767 20.217 1.00 92.25 93 THR A C 1
ATOM 711 O O . THR A 1 93 ? -9.765 4.995 21.011 1.00 92.25 93 THR A O 1
ATOM 714 N N . ILE A 1 94 ? -10.607 3.803 19.302 1.00 93.06 94 ILE A N 1
ATOM 715 C CA . ILE A 1 94 ? -9.446 2.927 19.133 1.00 93.06 94 ILE A CA 1
ATOM 716 C C . ILE A 1 94 ? -8.743 3.325 17.841 1.00 93.06 94 ILE A C 1
ATOM 718 O O . ILE A 1 94 ? -9.354 3.338 16.774 1.00 93.06 94 ILE A O 1
ATOM 722 N N . GLN A 1 95 ? -7.462 3.666 17.947 1.00 93.06 95 GLN A N 1
ATOM 723 C CA . GLN A 1 95 ? -6.619 4.003 16.806 1.00 93.06 95 GLN A CA 1
ATOM 724 C C . GLN A 1 95 ? -5.642 2.860 16.558 1.00 93.06 95 GLN A C 1
ATOM 726 O O . GLN A 1 95 ? -4.986 2.389 17.486 1.00 93.06 95 GLN A O 1
ATOM 731 N N . VAL A 1 96 ? -5.557 2.413 15.306 1.00 92.44 96 VAL A N 1
ATOM 732 C CA . VAL A 1 96 ? -4.617 1.375 14.884 1.00 92.44 96 VAL A CA 1
ATOM 733 C C . VAL A 1 96 ? -3.887 1.861 13.646 1.00 92.44 96 VAL A C 1
ATOM 735 O O . VAL A 1 96 ? -4.512 2.304 12.683 1.00 92.44 96 VAL A O 1
ATOM 738 N N . GLU A 1 97 ? -2.563 1.783 13.684 1.00 94.62 97 GLU A N 1
ATOM 739 C CA . GLU A 1 97 ? -1.710 2.129 12.557 1.00 94.62 97 GLU A CA 1
ATOM 740 C C . GLU A 1 97 ? -1.539 0.918 11.633 1.00 94.62 97 GLU A C 1
ATOM 742 O O . GLU A 1 97 ? -1.298 -0.202 12.087 1.00 94.62 97 GLU A O 1
ATOM 747 N N . ILE A 1 98 ? -1.670 1.149 10.327 1.00 94.38 98 ILE A N 1
ATOM 748 C CA . ILE A 1 98 ? -1.455 0.139 9.290 1.00 94.38 98 ILE A CA 1
ATOM 749 C C . ILE A 1 98 ? -0.453 0.702 8.295 1.00 94.38 98 ILE A C 1
ATOM 751 O O . ILE A 1 98 ? -0.674 1.762 7.707 1.00 94.38 98 ILE A O 1
ATOM 755 N N . LEU A 1 99 ? 0.627 -0.037 8.065 1.00 95.06 99 LEU A N 1
ATOM 756 C CA . LEU A 1 99 ? 1.615 0.289 7.052 1.00 95.06 99 LEU A CA 1
ATOM 757 C C . LEU A 1 99 ? 1.247 -0.396 5.737 1.00 95.06 99 LEU A C 1
ATOM 759 O O . LEU A 1 99 ? 0.935 -1.585 5.720 1.00 95.06 99 LEU A O 1
ATOM 763 N N . LEU A 1 100 ? 1.325 0.344 4.631 1.00 95.38 100 LEU A N 1
ATOM 764 C CA . LEU A 1 100 ? 1.095 -0.171 3.280 1.00 95.38 100 LEU A CA 1
ATOM 765 C C . LEU A 1 100 ? 2.395 -0.100 2.479 1.00 95.38 100 LEU A C 1
ATOM 767 O O . LEU A 1 100 ? 2.804 0.968 2.017 1.00 95.38 100 LEU A O 1
ATOM 771 N N . ARG A 1 101 ? 3.063 -1.242 2.308 1.00 95.12 101 ARG A N 1
ATOM 772 C CA . ARG A 1 101 ? 4.304 -1.329 1.536 1.00 95.12 101 ARG A CA 1
ATOM 773 C C . ARG A 1 101 ? 3.991 -1.552 0.061 1.00 95.12 101 ARG A C 1
ATOM 775 O O . ARG A 1 101 ? 3.373 -2.549 -0.283 1.00 95.12 101 ARG A O 1
ATOM 782 N N . ASN A 1 102 ? 4.446 -0.647 -0.803 1.00 94.94 102 ASN A N 1
ATOM 783 C CA . ASN A 1 102 ? 4.467 -0.886 -2.247 1.00 94.94 102 ASN A CA 1
ATOM 784 C C . ASN A 1 102 ? 5.524 -1.953 -2.573 1.00 94.94 102 ASN A C 1
ATOM 786 O O . ASN A 1 102 ? 6.708 -1.722 -2.311 1.00 94.94 102 ASN A O 1
ATOM 790 N N . ASN A 1 103 ? 5.094 -3.083 -3.133 1.00 95.00 103 ASN A N 1
ATOM 791 C CA . ASN A 1 103 ? 5.962 -4.179 -3.577 1.00 95.00 103 ASN A CA 1
ATOM 792 C C . ASN A 1 103 ? 6.504 -3.969 -4.999 1.00 95.00 103 ASN A C 1
ATOM 794 O O . ASN A 1 103 ? 7.277 -4.783 -5.498 1.00 95.00 103 ASN A O 1
ATOM 798 N N . ASP A 1 104 ? 6.095 -2.884 -5.653 1.00 93.75 104 ASP A N 1
ATOM 799 C CA . ASP A 1 104 ? 6.475 -2.551 -7.017 1.00 93.75 104 ASP A CA 1
ATOM 800 C C . ASP A 1 104 ? 7.672 -1.589 -7.082 1.00 93.75 104 ASP A C 1
ATOM 802 O O . ASP A 1 104 ? 7.989 -0.872 -6.129 1.00 93.75 104 ASP A O 1
ATOM 806 N N . ASN A 1 105 ? 8.319 -1.534 -8.246 1.00 91.19 105 ASN A N 1
ATOM 807 C CA . ASN A 1 105 ? 9.363 -0.552 -8.568 1.00 91.19 105 ASN A CA 1
ATOM 808 C C . ASN A 1 105 ? 8.785 0.779 -9.097 1.00 91.19 105 ASN A C 1
ATOM 810 O O . ASN A 1 105 ? 9.489 1.790 -9.129 1.00 91.19 105 ASN A O 1
ATOM 814 N N . VAL A 1 106 ? 7.514 0.783 -9.511 1.00 89.88 106 VAL A N 1
ATOM 815 C CA . VAL A 1 106 ? 6.774 1.970 -9.947 1.00 89.88 106 VAL A CA 1
ATOM 816 C C . VAL A 1 106 ? 6.102 2.615 -8.738 1.00 89.88 106 VAL A C 1
ATOM 818 O O . VAL A 1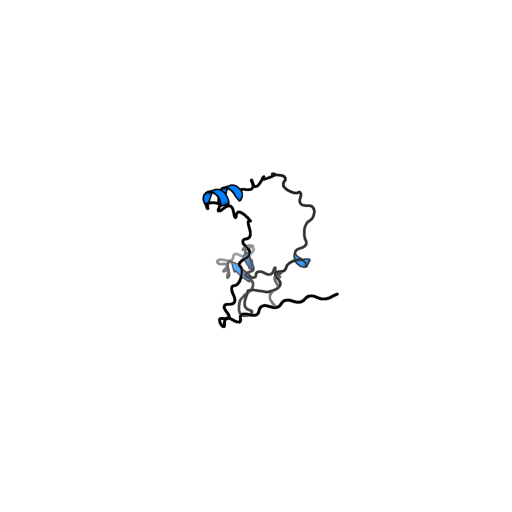 106 ? 5.498 1.929 -7.914 1.00 89.88 106 VAL A O 1
ATOM 821 N N . ALA A 1 107 ? 6.152 3.943 -8.630 1.00 88.69 107 ALA A N 1
ATOM 822 C CA . ALA A 1 107 ? 5.405 4.665 -7.603 1.00 88.69 107 ALA A CA 1
ATOM 823 C C . ALA A 1 107 ? 3.891 4.552 -7.855 1.00 88.69 107 ALA A C 1
ATOM 825 O O . ALA A 1 107 ? 3.407 4.862 -8.944 1.00 88.69 107 ALA A O 1
ATOM 826 N N . ARG A 1 108 ? 3.125 4.131 -6.843 1.00 88.75 108 ARG A N 1
ATOM 827 C CA . ARG A 1 108 ? 1.674 3.911 -6.944 1.00 88.75 108 ARG A CA 1
ATOM 828 C C . ARG A 1 108 ? 0.923 4.736 -5.902 1.00 88.75 108 ARG A C 1
ATOM 830 O O . ARG A 1 108 ? 1.394 4.915 -4.782 1.00 88.75 108 ARG A O 1
ATOM 837 N N . ARG A 1 109 ? -0.263 5.224 -6.271 1.00 89.75 109 ARG A N 1
ATOM 838 C CA . ARG A 1 109 ? -1.171 5.943 -5.364 1.00 89.75 109 ARG A CA 1
ATOM 839 C C . ARG A 1 109 ? -2.155 4.964 -4.731 1.00 89.75 109 ARG A C 1
ATOM 841 O O . ARG A 1 109 ? -2.645 4.067 -5.411 1.00 89.75 109 ARG A O 1
ATOM 848 N N . VAL A 1 110 ? -2.472 5.180 -3.458 1.00 90.81 110 VAL A N 1
ATOM 849 C CA . VAL A 1 110 ? -3.494 4.427 -2.718 1.00 90.81 110 VAL A CA 1
ATOM 850 C C . VAL A 1 110 ? -4.574 5.388 -2.256 1.00 90.81 110 VAL A C 1
ATOM 852 O O . VAL A 1 110 ? -4.279 6.511 -1.850 1.00 90.81 110 VAL A O 1
ATOM 855 N N . LYS A 1 111 ? -5.826 4.938 -2.301 1.00 91.56 111 LYS A N 1
ATOM 856 C CA . LYS A 1 111 ? -6.968 5.633 -1.718 1.00 91.56 111 LYS A CA 1
ATOM 857 C C . LYS A 1 111 ? -7.769 4.638 -0.892 1.00 91.56 111 LYS A C 1
ATOM 859 O O . LYS A 1 111 ? -8.043 3.537 -1.358 1.00 91.56 111 LYS A O 1
ATOM 864 N N . ILE A 1 112 ? -8.151 5.046 0.311 1.00 89.56 112 ILE A N 1
ATOM 865 C CA . ILE A 1 112 ? -9.080 4.293 1.152 1.00 89.56 112 ILE A CA 1
ATOM 866 C C . ILE A 1 112 ? -10.495 4.683 0.722 1.00 89.56 112 ILE A C 1
ATOM 868 O O . ILE A 1 112 ? -10.815 5.871 0.633 1.00 89.56 112 ILE A O 1
ATOM 872 N N . LEU A 1 113 ? -11.313 3.685 0.401 1.00 91.75 113 LEU A N 1
ATOM 873 C CA . LEU A 1 113 ? -12.720 3.861 0.054 1.00 91.75 113 LEU A CA 1
ATOM 874 C C . LEU A 1 113 ? -13.577 3.471 1.257 1.00 91.75 113 LEU A C 1
ATOM 876 O O . LEU A 1 113 ? -13.171 2.643 2.073 1.00 91.75 113 LEU A O 1
ATOM 880 N N . GLN A 1 114 ? -14.746 4.094 1.375 1.00 91.94 114 GLN A N 1
ATOM 881 C CA . GLN A 1 114 ? -15.732 3.659 2.356 1.00 91.94 114 GLN A CA 1
ATOM 882 C C . GLN A 1 114 ? -16.314 2.307 1.915 1.00 91.94 114 GLN A C 1
ATOM 884 O O . GLN A 1 114 ? -16.398 2.062 0.710 1.00 91.94 114 GLN A O 1
ATOM 889 N N . PRO A 1 115 ? -16.672 1.420 2.856 1.00 91.12 115 PRO A N 1
ATOM 890 C CA . PRO A 1 115 ? -17.377 0.194 2.513 1.00 91.12 115 PRO A CA 1
ATOM 891 C C . PRO A 1 115 ? -18.733 0.528 1.879 1.00 91.12 115 PRO A C 1
ATOM 893 O O . PRO A 1 115 ? -19.420 1.447 2.327 1.00 91.12 115 PRO A O 1
ATOM 896 N N . GLU A 1 116 ? -19.110 -0.226 0.848 1.00 87.25 116 GLU A N 1
ATOM 897 C CA . GLU A 1 116 ? -20.463 -0.181 0.286 1.00 87.25 116 GLU A CA 1
ATOM 898 C C . GLU A 1 116 ? -21.461 -0.665 1.358 1.00 87.25 116 GLU A C 1
ATOM 900 O O . GLU A 1 116 ? -21.165 -1.621 2.082 1.00 87.25 116 GLU A O 1
ATOM 905 N N . SER A 1 117 ? -22.584 0.046 1.516 1.00 76.19 117 SER A N 1
ATOM 906 C CA . SER A 1 117 ? -23.596 -0.204 2.564 1.00 76.19 117 SER A CA 1
ATOM 907 C C . SER A 1 117 ? -24.475 -1.419 2.293 1.00 76.19 117 SER A C 1
ATOM 909 O O . SER A 1 117 ? -24.803 -1.658 1.110 1.00 76.19 117 SER A O 1
#

pLDDT: mean 76.38, std 18.15, range [34.38, 96.0]

Secondary structure (DSSP, 8-state):
-------------------------------HHHHHHHT------------------HHHH----S--S-TTS-SEEEESS-----SPPTT-------EEEE-SSS-----PPPPP-